Protein AF-A0A518AV69-F1 (afdb_monomer)

Solvent-accessible surface area (backbone atoms only — not comparable to full-atom values): 7779 Å² total; per-residue (Å²): 141,92,79,86,78,73,82,82,74,52,78,65,51,55,50,53,50,51,52,48,52,47,50,69,50,43,53,58,50,51,52,49,52,52,52,54,50,50,52,53,51,51,53,54,51,50,53,52,51,50,53,52,49,58,60,61,75,64,73,67,52,69,67,60,55,49,52,54,53,57,61,55,54,61,50,71,40,34,52,77,59,77,45,56,63,92,68,55,72,69,53,53,53,49,44,48,54,57,50,47,76,70,34,35,48,94,80,75,25,53,61,71,56,41,54,50,53,52,51,28,50,54,53,36,50,55,49,53,52,51,64,73,77,105

Radius of gyration: 38.52 Å; Cα contacts (8 Å, |Δi|>4): 55; chains: 1; bounding box: 82×26×97 Å

pLDDT: mean 83.26, std 11.01, range [45.22, 97.06]

Nearest PDB structures (foldseek):
  8j9j-assembly1_E6  TM=9.596E-01  e=1.835E-01  Euglena gracilis
  2guz-assembly3_E  TM=9.278E-01  e=2.090E-01  Saccharomyces cerevisiae
  5vso-assembly1_A  TM=6.780E-01  e=2.090E-01  Saccharomyces cerevisiae S288C
  2ctw-assembly1_A  TM=6.568E-01  e=3.294E-01  Mus musculus
  8j9i-assembly1_E6  TM=9.541E-01  e=3.417E+00  Euglena gracilis

Organism: NCBI:txid2527972

Structure (mmCIF, N/CA/C/O backbone):
data_AF-A0A518AV69-F1
#
_entry.id   AF-A0A518AV69-F1
#
loop_
_atom_site.group_PDB
_atom_site.id
_atom_site.type_symbol
_atom_site.label_atom_id
_atom_site.label_alt_id
_atom_site.label_comp_id
_atom_site.label_asym_id
_atom_site.label_entity_id
_atom_site.label_seq_id
_atom_site.pdbx_PDB_ins_code
_atom_site.Cartn_x
_atom_site.Cartn_y
_atom_site.Cartn_z
_atom_site.occupancy
_atom_site.B_iso_or_equiv
_atom_site.auth_seq_id
_atom_site.auth_comp_id
_atom_site.auth_asym_id
_atom_site.auth_atom_id
_atom_site.pdbx_PDB_model_num
ATOM 1 N N . MET A 1 1 ? 57.428 -10.793 -49.722 1.00 45.22 1 MET A N 1
ATOM 2 C CA . MET A 1 1 ? 57.460 -9.587 -48.868 1.00 45.22 1 MET A CA 1
ATOM 3 C C . MET A 1 1 ? 56.479 -8.595 -49.493 1.00 45.22 1 MET A C 1
ATOM 5 O O . MET A 1 1 ? 56.855 -7.880 -50.402 1.00 45.22 1 MET A O 1
ATOM 9 N N . LEU A 1 2 ? 55.190 -8.687 -49.149 1.00 52.81 2 LEU A N 1
ATOM 10 C CA . LEU A 1 2 ? 54.101 -7.865 -49.717 1.00 52.81 2 LEU A CA 1
ATOM 11 C C . LEU A 1 2 ? 53.380 -7.141 -48.577 1.00 52.81 2 LEU A C 1
ATOM 13 O O . LEU A 1 2 ? 52.181 -7.286 -48.370 1.00 52.81 2 LEU A O 1
ATOM 17 N N . LEU A 1 3 ? 54.157 -6.442 -47.763 1.00 69.12 3 LEU A N 1
ATOM 18 C CA . LEU A 1 3 ? 53.654 -5.592 -46.698 1.00 69.12 3 LEU A CA 1
ATOM 19 C C . LEU A 1 3 ? 54.444 -4.291 -46.783 1.00 69.12 3 LEU A C 1
ATOM 21 O O . LEU A 1 3 ? 55.670 -4.345 -46.745 1.00 69.12 3 LEU A O 1
ATOM 25 N N . ALA A 1 4 ? 53.703 -3.185 -46.858 1.00 59.75 4 ALA A N 1
ATOM 26 C CA . ALA A 1 4 ? 54.140 -1.787 -46.834 1.00 59.75 4 ALA A CA 1
ATOM 27 C C . ALA A 1 4 ? 54.240 -1.082 -48.199 1.00 59.75 4 ALA A C 1
ATOM 29 O O . ALA A 1 4 ? 55.322 -0.725 -48.636 1.00 59.75 4 ALA A O 1
ATOM 30 N N . ASP A 1 5 ? 53.084 -0.770 -48.787 1.00 58.25 5 ASP A N 1
ATOM 31 C CA . ASP A 1 5 ? 52.828 0.615 -49.192 1.00 58.25 5 ASP A CA 1
ATOM 32 C C . ASP A 1 5 ? 51.545 1.05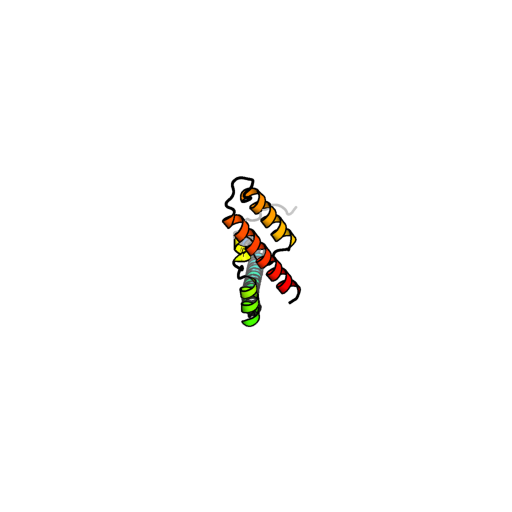6 -48.479 1.00 58.25 5 ASP A C 1
ATOM 34 O O . ASP A 1 5 ? 50.576 0.299 -48.397 1.00 58.25 5 ASP A O 1
ATOM 38 N N . GLY A 1 6 ? 51.603 2.222 -47.832 1.00 65.19 6 GLY A N 1
ATOM 39 C CA . GLY A 1 6 ? 50.669 2.668 -46.798 1.00 65.19 6 GLY A CA 1
ATOM 40 C C . GLY A 1 6 ? 49.199 2.588 -47.208 1.00 65.19 6 GLY A C 1
ATOM 41 O O . GLY A 1 6 ? 48.718 3.362 -48.035 1.00 65.19 6 GLY A O 1
ATOM 42 N N . TRP A 1 7 ? 48.473 1.675 -46.571 1.00 65.19 7 TRP A N 1
ATOM 43 C CA . TRP A 1 7 ? 47.018 1.695 -46.522 1.00 65.19 7 TRP A CA 1
ATOM 44 C C . TRP A 1 7 ? 46.591 2.528 -45.301 1.00 65.19 7 TRP A C 1
ATOM 46 O O . TRP A 1 7 ? 47.113 2.259 -44.214 1.00 65.19 7 TRP A O 1
ATOM 56 N N . PRO A 1 8 ? 45.693 3.528 -45.424 1.00 70.81 8 PRO A N 1
ATOM 57 C CA . PRO A 1 8 ? 44.927 3.963 -46.599 1.00 70.81 8 PRO A CA 1
ATOM 58 C C . PRO A 1 8 ? 45.559 5.187 -47.295 1.00 70.81 8 PRO A C 1
ATOM 60 O O . PRO A 1 8 ? 45.775 6.228 -46.668 1.00 70.81 8 PRO A O 1
ATOM 63 N N . SER A 1 9 ? 45.813 5.094 -48.603 1.00 72.31 9 SER A N 1
ATOM 64 C CA . SER A 1 9 ? 46.460 6.158 -49.397 1.00 72.31 9 SER A CA 1
ATOM 65 C C . SER A 1 9 ? 45.539 6.808 -50.429 1.00 72.31 9 SER A C 1
ATOM 67 O O . SER A 1 9 ? 45.802 7.939 -50.841 1.00 72.31 9 SER A O 1
ATOM 69 N N . THR A 1 10 ? 44.432 6.160 -50.812 1.00 79.75 10 THR A N 1
ATOM 70 C CA . THR A 1 10 ? 43.470 6.730 -51.764 1.00 79.75 10 THR A CA 1
ATOM 71 C C . THR A 1 10 ? 42.187 7.204 -51.069 1.00 79.75 10 THR A C 1
ATOM 73 O O . THR A 1 10 ? 41.721 6.576 -50.117 1.00 79.75 10 THR A O 1
ATOM 76 N N . PRO A 1 11 ? 41.549 8.293 -51.540 1.00 81.31 11 PRO A N 1
ATOM 77 C CA . PRO A 1 11 ? 40.267 8.756 -50.993 1.00 81.31 11 PRO A CA 1
ATOM 78 C C . PRO A 1 11 ? 39.142 7.709 -51.114 1.00 81.31 11 PRO A C 1
ATOM 80 O O . PRO A 1 11 ? 38.202 7.716 -50.319 1.00 81.31 11 PRO A O 1
ATOM 83 N N . ALA A 1 12 ? 39.254 6.773 -52.062 1.00 84.00 12 ALA A N 1
ATOM 84 C CA . ALA A 1 12 ? 38.324 5.658 -52.220 1.00 84.00 12 ALA A CA 1
ATOM 85 C C . ALA A 1 12 ? 38.413 4.631 -51.072 1.00 84.00 12 ALA A C 1
ATOM 87 O O . ALA A 1 12 ? 37.389 4.065 -50.678 1.00 84.00 12 ALA A O 1
ATOM 88 N N . ASP A 1 13 ? 39.596 4.431 -50.482 1.00 84.69 13 ASP A N 1
ATOM 89 C CA . ASP A 1 13 ? 39.782 3.537 -49.329 1.00 84.69 13 ASP A CA 1
ATOM 90 C C . ASP A 1 13 ? 39.086 4.092 -48.080 1.00 84.69 13 ASP A C 1
ATOM 92 O O . ASP A 1 13 ? 38.437 3.359 -47.337 1.00 84.69 13 ASP A O 1
ATOM 96 N N . TYR A 1 14 ? 39.134 5.412 -47.878 1.00 86.12 14 TYR A N 1
ATOM 97 C CA . TYR A 1 14 ? 38.406 6.067 -46.788 1.00 86.12 14 TYR A CA 1
ATOM 98 C C . TYR A 1 14 ? 36.890 5.971 -46.971 1.00 86.12 14 TYR A C 1
ATOM 100 O O . TYR A 1 14 ? 36.165 5.762 -45.998 1.00 86.12 14 TYR A O 1
ATOM 108 N N . TRP A 1 15 ? 36.401 6.081 -48.210 1.00 91.12 15 TRP A N 1
ATOM 109 C CA . TRP A 1 15 ? 34.978 5.922 -48.503 1.00 91.12 15 TRP A CA 1
ATOM 110 C C . TRP A 1 15 ? 34.499 4.493 -48.249 1.00 91.12 15 TRP A C 1
ATOM 112 O O . TRP A 1 15 ? 33.489 4.289 -47.576 1.00 91.12 15 TRP A O 1
ATOM 122 N N . THR A 1 16 ? 35.236 3.495 -48.739 1.00 90.44 16 THR A N 1
ATOM 123 C CA . THR A 1 16 ? 34.887 2.083 -48.527 1.00 90.44 16 THR A CA 1
ATOM 124 C C . THR A 1 16 ? 34.933 1.710 -47.047 1.00 90.44 16 THR A C 1
ATOM 126 O O . THR A 1 16 ? 34.005 1.063 -46.564 1.00 90.44 16 THR A O 1
ATOM 129 N N . LEU A 1 17 ? 35.931 2.188 -46.298 1.00 90.94 17 LEU A N 1
ATOM 130 C CA . LEU A 1 17 ? 36.020 1.986 -44.851 1.00 90.94 17 LEU A CA 1
ATOM 131 C C . LEU A 1 17 ? 34.874 2.698 -44.113 1.00 90.94 17 LEU A C 1
ATOM 133 O O . LEU A 1 17 ? 34.244 2.105 -43.239 1.00 90.94 17 LEU A O 1
ATOM 137 N N . GLY A 1 18 ? 34.535 3.927 -44.509 1.00 92.88 18 GLY A N 1
ATOM 138 C CA . GLY A 1 18 ? 33.406 4.674 -43.952 1.00 92.88 18 GLY A CA 1
ATOM 139 C C . GLY A 1 18 ? 32.064 3.970 -44.163 1.00 92.88 18 GLY A C 1
ATOM 140 O O . GLY A 1 18 ? 31.300 3.803 -43.212 1.00 92.88 18 GLY A O 1
ATOM 141 N N . VAL A 1 19 ? 31.797 3.491 -45.382 1.00 95.31 19 VAL A N 1
ATOM 142 C CA . VAL A 1 19 ? 30.589 2.712 -45.696 1.00 95.31 19 VAL A CA 1
ATOM 143 C C . VAL A 1 19 ? 30.580 1.392 -44.928 1.00 95.31 19 VAL A C 1
ATOM 145 O O . VAL A 1 19 ? 29.553 1.027 -44.361 1.00 95.31 19 VAL A O 1
ATOM 148 N N . TYR A 1 20 ? 31.716 0.697 -44.856 1.00 94.38 20 TYR A N 1
ATOM 149 C CA . TYR A 1 20 ? 31.832 -0.554 -44.113 1.00 94.38 20 TYR A CA 1
ATOM 150 C C . TYR A 1 20 ? 31.505 -0.359 -42.628 1.00 94.38 20 TYR A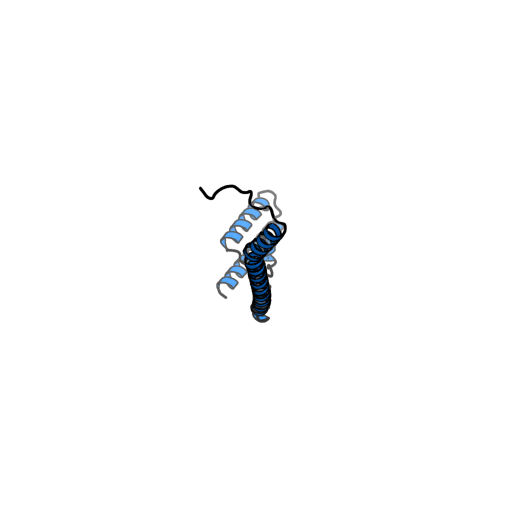 C 1
ATOM 152 O O . TYR A 1 20 ? 30.658 -1.067 -42.089 1.00 94.38 20 TYR A O 1
ATOM 160 N N . VAL A 1 21 ? 32.097 0.647 -41.978 1.00 95.69 21 VAL A N 1
ATOM 161 C CA . VAL A 1 21 ? 31.809 0.976 -40.573 1.00 95.69 21 VAL A CA 1
ATOM 162 C C . VAL A 1 21 ? 30.345 1.371 -40.394 1.00 95.69 21 VAL A C 1
ATOM 164 O O . VAL A 1 21 ? 29.696 0.904 -39.459 1.00 95.69 21 VAL A O 1
ATOM 167 N N . LEU A 1 22 ? 29.796 2.181 -41.301 1.00 96.44 22 LEU A N 1
ATOM 168 C CA . LEU A 1 22 ? 28.396 2.594 -41.248 1.00 96.44 22 LEU A CA 1
ATOM 169 C C . LEU A 1 22 ? 27.441 1.403 -41.357 1.00 96.44 22 LEU A C 1
ATOM 171 O O . LEU A 1 22 ? 26.446 1.366 -40.643 1.00 96.44 22 LEU A O 1
ATOM 175 N N . VAL A 1 23 ? 27.735 0.412 -42.195 1.00 96.88 23 VAL A N 1
ATOM 176 C CA . VAL A 1 23 ? 26.904 -0.793 -42.307 1.00 96.88 23 VAL A CA 1
ATOM 177 C C . VAL A 1 23 ? 27.075 -1.684 -41.078 1.00 96.88 23 VAL A C 1
ATOM 179 O O . VAL A 1 23 ? 26.084 -2.072 -40.462 1.00 96.88 23 VAL A O 1
ATOM 182 N N . VAL A 1 24 ? 28.318 -1.967 -40.681 1.00 96.31 24 VAL A N 1
ATOM 183 C CA . VAL A 1 24 ? 28.633 -2.877 -39.569 1.00 96.31 24 VAL A CA 1
ATOM 184 C C . VAL A 1 24 ? 28.123 -2.347 -38.233 1.00 96.31 24 VAL A C 1
ATOM 186 O O . VAL A 1 24 ? 27.662 -3.132 -37.413 1.00 96.31 24 VAL A O 1
ATOM 189 N N . VAL 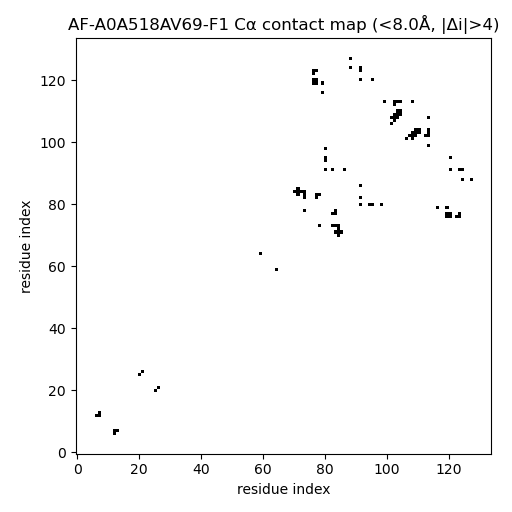A 1 25 ? 28.176 -1.034 -38.005 1.00 96.31 25 VAL A N 1
ATOM 190 C CA . VAL A 1 25 ? 27.701 -0.417 -36.757 1.00 96.31 25 VAL A CA 1
ATOM 191 C C . VAL A 1 25 ? 26.258 0.053 -36.889 1.00 96.31 25 VAL A C 1
ATOM 193 O O . VAL A 1 25 ? 25.451 -0.167 -35.987 1.00 96.31 25 VAL A O 1
ATOM 196 N N . GLY A 1 26 ? 25.903 0.676 -38.010 1.00 96.38 26 GLY A N 1
ATOM 197 C CA . GLY A 1 26 ? 24.582 1.261 -38.212 1.00 96.38 26 GLY A CA 1
ATOM 198 C C . GLY A 1 26 ? 23.474 0.217 -38.237 1.00 96.38 26 GLY A C 1
ATOM 199 O O . GLY A 1 26 ? 22.453 0.423 -37.586 1.00 96.38 26 GLY A O 1
ATOM 200 N N . VAL A 1 27 ? 23.668 -0.924 -38.909 1.00 95.69 27 VAL A N 1
ATOM 201 C CA . VAL A 1 27 ? 22.626 -1.962 -38.995 1.00 95.69 27 VAL A CA 1
ATOM 202 C C . VAL A 1 27 ? 22.280 -2.544 -37.612 1.00 95.69 27 VAL A C 1
ATOM 204 O O . VAL A 1 27 ? 21.097 -2.524 -37.256 1.00 95.69 27 VAL A O 1
ATOM 207 N N . PRO A 1 28 ? 23.245 -2.982 -36.773 1.00 97.06 28 PRO A N 1
ATOM 208 C CA . PRO A 1 28 ? 22.945 -3.413 -35.406 1.00 97.06 28 PRO A CA 1
ATOM 209 C C . PRO A 1 28 ? 22.323 -2.318 -34.540 1.00 97.06 28 PRO A C 1
ATOM 211 O O . PRO A 1 28 ? 21.412 -2.598 -33.763 1.00 97.06 28 PRO A O 1
ATOM 214 N N . LEU A 1 29 ? 22.779 -1.070 -34.677 1.00 96.88 29 LEU A N 1
ATOM 215 C CA . LEU A 1 29 ? 22.298 0.046 -33.863 1.00 96.88 29 LEU A CA 1
ATOM 216 C C . LEU A 1 29 ? 20.839 0.386 -34.202 1.00 96.88 29 LEU A C 1
ATOM 218 O O . LEU A 1 29 ? 20.017 0.551 -33.300 1.00 96.88 29 LEU A O 1
ATOM 222 N N . VAL A 1 30 ? 20.480 0.387 -35.488 1.00 96.62 30 VAL A N 1
ATOM 223 C CA . VAL A 1 30 ? 19.088 0.522 -35.940 1.00 96.62 30 VAL A CA 1
ATOM 224 C C . VAL A 1 30 ? 18.237 -0.642 -35.432 1.00 96.62 30 VAL A C 1
ATOM 226 O O . VAL A 1 30 ? 17.159 -0.409 -34.883 1.00 96.62 30 VAL A O 1
ATOM 229 N N . GLY A 1 31 ? 18.726 -1.882 -35.542 1.00 95.06 31 GLY A N 1
ATOM 230 C CA . GLY A 1 31 ? 18.034 -3.057 -35.006 1.00 95.06 31 GLY A CA 1
ATOM 231 C C . GLY A 1 31 ? 17.769 -2.946 -33.501 1.00 95.06 31 GLY A C 1
ATOM 232 O O . GLY A 1 31 ? 16.650 -3.181 -33.044 1.00 95.06 31 GLY A O 1
ATOM 233 N N . PHE A 1 32 ? 18.764 -2.494 -32.736 1.00 95.00 32 PHE A N 1
ATOM 234 C CA . PHE A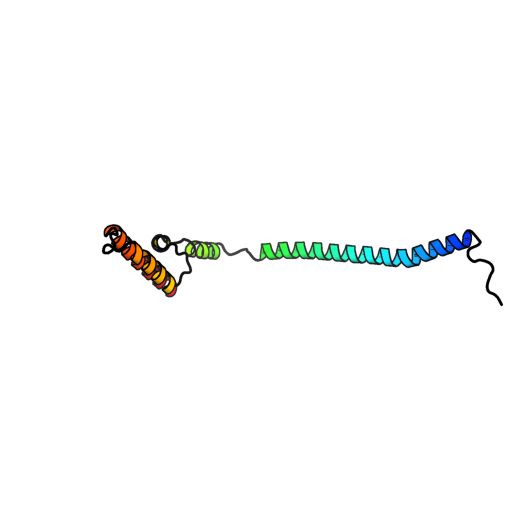 1 32 ? 18.638 -2.263 -31.299 1.00 95.00 32 PHE A CA 1
ATOM 235 C C . PHE A 1 32 ? 17.607 -1.174 -30.973 1.00 95.00 32 PHE A C 1
ATOM 237 O O . PHE A 1 32 ? 16.767 -1.365 -30.093 1.00 95.00 32 PHE A O 1
ATOM 244 N N . ILE A 1 33 ? 17.609 -0.053 -31.703 1.00 94.81 33 ILE A N 1
ATOM 245 C CA . ILE A 1 33 ? 16.617 1.020 -31.525 1.00 94.81 33 ILE A CA 1
ATOM 246 C C . ILE A 1 33 ? 15.199 0.502 -31.787 1.00 94.81 33 ILE A C 1
ATOM 248 O O . ILE A 1 33 ? 14.294 0.783 -30.996 1.00 94.81 33 ILE A O 1
ATOM 252 N N . LEU A 1 34 ? 14.995 -0.262 -32.865 1.00 94.44 34 LEU A N 1
ATOM 253 C CA . LEU A 1 34 ? 13.688 -0.839 -33.187 1.00 94.44 34 LEU A CA 1
ATOM 254 C C . LEU A 1 34 ? 13.226 -1.816 -32.099 1.00 94.44 34 LEU A C 1
ATOM 256 O O . LEU A 1 34 ? 12.092 -1.703 -31.634 1.00 94.44 34 LEU A O 1
ATOM 260 N N . MET A 1 35 ? 14.111 -2.697 -31.623 1.00 94.44 35 MET A N 1
ATOM 261 C CA . MET A 1 35 ? 13.818 -3.626 -30.527 1.00 94.44 35 MET A CA 1
ATOM 262 C C . MET A 1 35 ? 13.422 -2.880 -29.246 1.00 94.44 35 MET A C 1
ATOM 264 O O . MET A 1 35 ? 12.393 -3.178 -28.640 1.00 94.44 35 MET A O 1
ATOM 268 N N . VAL A 1 36 ? 14.190 -1.863 -28.843 1.00 94.00 36 VAL A N 1
ATOM 269 C CA . VAL A 1 36 ? 13.878 -1.050 -27.656 1.00 94.00 36 VAL A CA 1
ATOM 270 C C . VAL A 1 36 ? 12.557 -0.295 -27.829 1.00 94.00 36 VAL A C 1
ATOM 272 O O . VAL A 1 36 ? 11.782 -0.176 -26.874 1.00 94.00 36 VAL A O 1
ATOM 275 N N . SER A 1 37 ? 12.276 0.213 -29.029 1.00 92.62 37 SER A N 1
ATOM 276 C CA . SER A 1 37 ? 11.023 0.903 -29.343 1.00 92.62 37 SER A CA 1
ATOM 277 C C . SER A 1 37 ? 9.813 -0.021 -29.198 1.00 92.62 37 SER A C 1
ATOM 279 O O . SER A 1 37 ? 8.835 0.350 -28.538 1.00 92.62 37 SER A O 1
ATOM 281 N N . ASP A 1 38 ? 9.896 -1.238 -29.740 1.00 91.00 38 ASP A N 1
ATOM 282 C CA . ASP A 1 38 ? 8.810 -2.214 -29.673 1.00 91.00 38 ASP A CA 1
ATOM 283 C C . ASP A 1 38 ? 8.587 -2.715 -28.242 1.00 91.00 38 ASP A C 1
ATOM 285 O O . ASP A 1 38 ? 7.466 -2.695 -27.737 1.00 91.00 38 ASP A O 1
ATOM 289 N N . VAL A 1 39 ? 9.664 -3.002 -27.503 1.00 91.31 39 VAL A N 1
ATOM 290 C CA . VAL A 1 39 ? 9.587 -3.337 -26.072 1.00 91.31 39 VAL A CA 1
ATOM 291 C C . VAL A 1 39 ? 8.883 -2.221 -25.292 1.00 91.31 39 VAL A C 1
ATOM 293 O O . VAL A 1 39 ? 7.949 -2.474 -24.527 1.00 91.31 39 VAL A O 1
ATOM 296 N N . ARG A 1 40 ? 9.252 -0.953 -25.521 1.00 90.88 4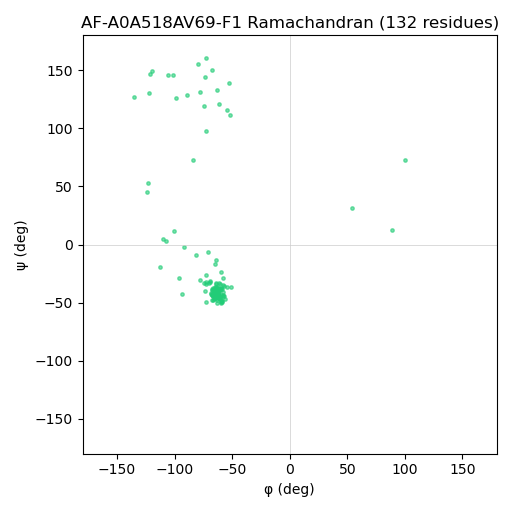0 ARG A N 1
ATOM 297 C CA . ARG A 1 40 ? 8.573 0.197 -24.897 1.00 90.88 40 ARG A CA 1
ATOM 298 C C . ARG A 1 40 ? 7.106 0.304 -25.316 1.00 90.88 40 ARG A C 1
ATOM 300 O O . ARG A 1 40 ? 6.270 0.719 -24.511 1.00 90.88 40 ARG A O 1
ATOM 307 N N . ALA A 1 41 ? 6.764 -0.018 -26.560 1.00 89.06 41 ALA A N 1
ATOM 308 C CA . ALA A 1 41 ? 5.379 -0.049 -27.021 1.00 89.06 41 ALA A CA 1
ATOM 309 C C . ALA A 1 41 ? 4.582 -1.171 -26.335 1.00 89.06 41 ALA A C 1
ATOM 311 O O . ALA A 1 41 ? 3.473 -0.919 -25.857 1.00 89.06 41 ALA A O 1
ATOM 312 N N . HIS A 1 42 ? 5.169 -2.360 -26.198 1.00 88.12 42 HIS A N 1
ATOM 313 C CA . HIS A 1 42 ? 4.587 -3.501 -25.504 1.00 88.12 42 HIS A CA 1
ATOM 314 C C . HIS A 1 42 ? 4.297 -3.174 -24.033 1.00 88.12 42 HIS A C 1
ATOM 316 O O . HIS A 1 42 ? 3.162 -3.320 -23.579 1.00 88.12 42 HIS A O 1
ATOM 322 N N . TYR A 1 43 ? 5.265 -2.594 -23.315 1.00 91.25 43 TYR A N 1
ATOM 323 C CA . TYR A 1 43 ? 5.060 -2.140 -21.936 1.00 91.25 43 TYR A CA 1
ATOM 324 C C . TYR A 1 43 ? 3.958 -1.082 -21.811 1.00 91.25 43 TYR A C 1
ATOM 326 O O . TYR A 1 43 ? 3.189 -1.102 -20.848 1.00 91.25 43 TYR A O 1
ATOM 334 N N . ARG A 1 44 ? 3.836 -0.159 -22.776 1.00 88.69 44 ARG A N 1
ATOM 335 C CA . ARG A 1 44 ? 2.744 0.831 -22.781 1.00 88.69 44 ARG A CA 1
ATOM 336 C C . ARG A 1 44 ? 1.375 0.169 -22.944 1.00 88.69 44 ARG A C 1
ATOM 338 O O . ARG A 1 44 ? 0.431 0.581 -22.271 1.00 88.69 44 ARG A O 1
ATOM 345 N N . ARG A 1 45 ? 1.260 -0.855 -23.796 1.00 87.88 45 ARG A N 1
ATOM 346 C CA . ARG A 1 45 ? 0.018 -1.632 -23.960 1.00 87.88 45 ARG A CA 1
ATOM 347 C C . ARG A 1 45 ? -0.312 -2.418 -22.693 1.00 87.88 45 ARG A C 1
ATOM 349 O O . ARG A 1 45 ? -1.447 -2.346 -22.229 1.00 87.88 45 ARG A O 1
ATOM 356 N N . LEU A 1 46 ? 0.686 -3.064 -22.089 1.00 89.50 46 LEU A N 1
ATOM 357 C CA . LEU A 1 46 ? 0.518 -3.822 -20.851 1.00 89.50 46 LEU A CA 1
ATOM 358 C C . LEU A 1 46 ? 0.054 -2.929 -19.696 1.00 89.50 46 LEU A C 1
ATOM 360 O O . LEU A 1 46 ? -0.902 -3.270 -19.011 1.00 89.50 46 LEU A O 1
ATOM 364 N N . LYS A 1 47 ? 0.660 -1.746 -19.523 1.00 88.00 47 LYS A N 1
ATOM 365 C CA . LYS A 1 47 ? 0.220 -0.774 -18.508 1.00 88.00 47 LYS A CA 1
ATOM 366 C C . LYS A 1 47 ? -1.240 -0.363 -18.697 1.00 88.00 47 LYS A C 1
ATOM 368 O O . LYS A 1 47 ? -1.977 -0.301 -17.722 1.00 88.00 47 LYS A O 1
ATOM 373 N N . ARG A 1 48 ? -1.674 -0.103 -19.936 1.00 82.50 48 ARG A N 1
ATOM 374 C CA . ARG A 1 48 ? -3.076 0.248 -20.223 1.00 82.50 48 ARG A CA 1
ATOM 375 C C . ARG A 1 48 ? -4.027 -0.903 -19.900 1.00 82.50 48 ARG A C 1
ATOM 377 O O . ARG A 1 48 ? -5.054 -0.665 -19.278 1.00 82.50 48 ARG A O 1
ATOM 384 N N . ALA A 1 49 ? -3.668 -2.129 -20.276 1.00 84.88 49 ALA A N 1
ATOM 385 C CA . ALA A 1 49 ? -4.456 -3.313 -19.947 1.00 84.88 49 ALA A CA 1
ATOM 386 C C . ALA A 1 49 ? -4.544 -3.525 -18.429 1.00 84.88 49 ALA A C 1
ATOM 388 O O . ALA A 1 49 ? -5.631 -3.744 -17.909 1.00 84.88 49 ALA A O 1
ATOM 389 N N . LEU A 1 50 ? -3.428 -3.369 -17.710 1.00 86.56 50 LEU A N 1
ATOM 390 C CA . LEU A 1 50 ? -3.386 -3.500 -16.256 1.00 86.56 50 LEU A CA 1
ATOM 391 C C . LEU A 1 50 ? -4.271 -2.458 -15.559 1.00 86.56 50 LEU A C 1
ATOM 393 O O . LEU A 1 50 ? -4.997 -2.810 -14.642 1.00 86.56 50 LEU A O 1
ATOM 397 N N . VAL A 1 51 ? -4.253 -1.200 -16.012 1.00 82.81 51 VAL A N 1
ATOM 398 C CA . VAL A 1 51 ? -5.110 -0.132 -15.465 1.00 82.81 51 VAL A CA 1
ATOM 399 C C . VAL A 1 51 ? -6.591 -0.409 -15.732 1.00 82.81 51 VAL A C 1
ATOM 401 O O . VAL A 1 51 ? -7.428 -0.194 -14.858 1.00 82.81 51 VAL A O 1
ATOM 404 N N . LEU A 1 52 ? -6.933 -0.909 -16.923 1.00 80.31 52 LEU A N 1
ATOM 405 C CA . LEU A 1 52 ? -8.310 -1.291 -17.242 1.00 80.31 52 LEU A CA 1
ATOM 406 C C . LEU A 1 52 ? -8.778 -2.462 -16.375 1.00 80.31 52 LEU A C 1
ATOM 408 O O . LEU A 1 52 ? -9.866 -2.399 -15.812 1.00 80.31 52 LEU A O 1
ATOM 412 N N . VAL A 1 53 ? -7.947 -3.495 -16.218 1.00 82.12 53 VAL A N 1
ATOM 413 C CA . VAL A 1 53 ? -8.259 -4.653 -15.372 1.00 82.12 53 VAL A CA 1
ATOM 414 C C . VAL A 1 53 ? -8.336 -4.251 -13.902 1.00 82.12 53 VAL A C 1
ATOM 416 O O . VAL A 1 53 ? -9.285 -4.649 -13.236 1.00 82.12 53 VAL A O 1
ATOM 419 N N . SER A 1 54 ? -7.423 -3.414 -13.395 1.00 78.69 54 SER A N 1
ATOM 420 C CA . SER A 1 54 ? -7.470 -2.976 -11.995 1.00 78.69 54 SER A CA 1
ATOM 421 C C . SER A 1 54 ? -8.733 -2.168 -11.701 1.00 78.69 54 SER A C 1
ATOM 423 O O . SER A 1 54 ? -9.358 -2.361 -10.660 1.00 78.69 54 SER A O 1
ATOM 425 N N . ASN A 1 55 ? -9.150 -1.304 -12.632 1.00 66.31 55 ASN A N 1
ATOM 426 C CA . ASN A 1 55 ? -10.415 -0.582 -12.513 1.00 66.31 55 ASN A CA 1
ATOM 427 C C . ASN A 1 55 ? -11.634 -1.503 -12.656 1.00 66.31 55 ASN A C 1
ATOM 429 O O . ASN A 1 55 ? -12.655 -1.250 -12.022 1.00 66.31 55 ASN A O 1
ATOM 433 N N . TYR A 1 56 ? -11.541 -2.580 -13.438 1.00 64.56 56 TYR A N 1
ATOM 434 C CA . TYR A 1 56 ? -12.617 -3.564 -13.565 1.00 64.56 56 TYR A CA 1
ATOM 435 C C . TYR A 1 56 ? -12.765 -4.437 -12.308 1.00 64.56 56 TYR A C 1
ATOM 437 O O . TYR A 1 56 ? -13.877 -4.787 -11.921 1.00 64.56 56 TYR A O 1
ATOM 445 N N . THR A 1 57 ? -11.663 -4.745 -11.617 1.00 59.00 57 THR A N 1
ATOM 446 C CA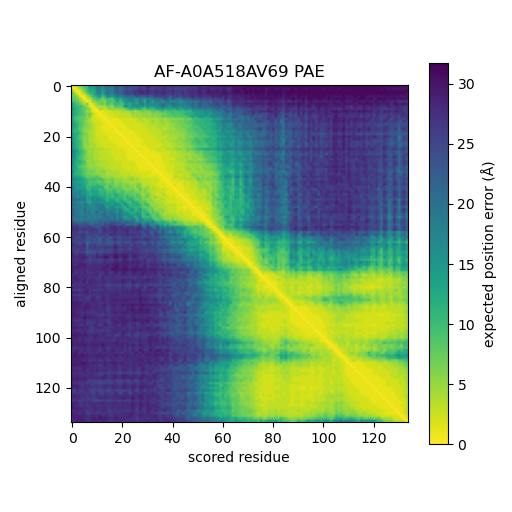 . THR A 1 57 ? -11.667 -5.618 -10.429 1.00 59.00 57 THR A CA 1
ATOM 447 C C . THR A 1 57 ? -12.295 -5.007 -9.173 1.00 59.00 57 THR A C 1
ATOM 449 O O . THR A 1 57 ? -12.468 -5.723 -8.192 1.00 59.00 57 THR A O 1
ATOM 452 N N . VAL A 1 58 ? -12.679 -3.724 -9.169 1.00 60.19 58 VAL A N 1
ATOM 453 C CA . VAL A 1 58 ? -13.242 -3.067 -7.972 1.00 60.19 58 VAL A CA 1
ATOM 454 C C . VAL A 1 58 ? -14.616 -2.454 -8.247 1.00 60.19 58 VAL A C 1
ATOM 456 O O . VAL A 1 58 ? -14.930 -1.354 -7.805 1.00 60.19 58 VAL A O 1
ATOM 459 N N . GLN A 1 59 ? -15.496 -3.187 -8.926 1.00 65.75 59 GLN A N 1
ATOM 460 C CA . GLN A 1 59 ? -16.929 -3.014 -8.679 1.00 65.75 59 GLN A CA 1
ATOM 461 C C . GLN A 1 59 ? -17.318 -3.859 -7.468 1.00 65.75 59 GLN A C 1
ATOM 463 O O . GLN A 1 59 ? -17.944 -4.909 -7.582 1.00 65.75 59 GLN A O 1
ATOM 468 N N . ILE A 1 60 ? -16.895 -3.404 -6.285 1.00 65.75 60 ILE A N 1
ATOM 469 C CA . ILE A 1 60 ? -17.411 -3.941 -5.029 1.00 65.75 60 ILE A CA 1
ATOM 470 C C . ILE A 1 60 ? -18.915 -3.645 -5.037 1.00 65.75 60 ILE A C 1
ATOM 472 O O . ILE A 1 60 ? -19.291 -2.473 -5.150 1.00 65.75 60 ILE A O 1
ATOM 476 N N . PRO A 1 61 ? -19.784 -4.666 -4.945 1.00 74.81 61 PRO A N 1
ATOM 477 C CA . PRO A 1 61 ? -21.217 -4.445 -4.891 1.00 74.81 61 PRO A CA 1
ATOM 478 C C . PRO A 1 61 ? -21.543 -3.452 -3.778 1.00 74.81 61 PRO A C 1
ATOM 480 O O . PRO A 1 61 ? -20.963 -3.530 -2.691 1.00 74.81 61 PRO A O 1
ATOM 483 N N . ALA A 1 62 ? -22.476 -2.530 -4.027 1.00 70.75 62 ALA A N 1
ATOM 484 C CA . ALA A 1 62 ? -22.799 -1.472 -3.070 1.00 70.75 62 ALA A CA 1
ATOM 485 C C . ALA A 1 62 ? -23.078 -2.034 -1.664 1.00 70.75 62 ALA A C 1
ATOM 487 O O . ALA A 1 62 ? -22.634 -1.456 -0.677 1.00 70.75 62 ALA A O 1
ATOM 488 N N . TRP A 1 63 ? -23.715 -3.206 -1.566 1.00 74.19 63 TRP A N 1
ATOM 489 C CA . TRP A 1 63 ? -23.990 -3.871 -0.291 1.00 74.19 63 TRP A CA 1
ATOM 490 C C . TRP A 1 63 ? -22.720 -4.256 0.490 1.00 74.19 63 TRP A C 1
ATOM 492 O O . TRP A 1 63 ? -22.668 -3.992 1.685 1.00 74.19 63 TRP A O 1
ATOM 502 N N . VAL A 1 64 ? -21.655 -4.747 -0.159 1.00 76.44 64 VAL A N 1
ATOM 503 C CA . VAL A 1 64 ? -20.367 -5.063 0.501 1.00 76.44 64 VAL A CA 1
ATOM 504 C C . VAL A 1 64 ? -19.671 -3.785 0.978 1.00 76.44 64 VAL A C 1
ATOM 506 O O . VAL A 1 64 ? -19.106 -3.742 2.074 1.00 76.44 64 VAL A O 1
ATOM 509 N N . ALA A 1 65 ? -19.733 -2.713 0.183 1.00 69.25 65 ALA A N 1
ATOM 510 C CA . ALA A 1 65 ? -19.192 -1.414 0.577 1.00 69.25 65 ALA A CA 1
ATOM 511 C C . ALA A 1 65 ? -19.971 -0.807 1.760 1.00 69.25 65 ALA A C 1
ATOM 513 O O . ALA A 1 65 ? -19.367 -0.219 2.661 1.00 69.25 65 ALA A O 1
ATOM 514 N N . HIS A 1 66 ? -21.297 -0.980 1.791 1.00 65.62 66 HIS A N 1
ATOM 515 C CA . HIS A 1 66 ? -22.149 -0.567 2.905 1.00 65.62 66 HIS A CA 1
ATOM 516 C C . HIS A 1 66 ? -21.884 -1.395 4.170 1.00 65.62 66 HIS A C 1
ATOM 518 O O . HIS A 1 66 ? -21.745 -0.804 5.239 1.00 65.62 66 HIS A O 1
ATOM 524 N N . GLU A 1 67 ? -21.732 -2.717 4.056 1.00 68.69 67 GLU A N 1
ATOM 525 C CA . GLU A 1 67 ? -21.382 -3.633 5.154 1.00 68.69 67 GLU A CA 1
ATOM 526 C C . GLU A 1 67 ? -20.039 -3.246 5.794 1.00 68.69 67 GLU A C 1
ATOM 528 O O . GLU A 1 67 ? -19.931 -3.049 7.006 1.00 68.69 67 GLU A O 1
ATOM 533 N N . SER A 1 68 ? -19.023 -3.035 4.952 1.00 63.81 68 SER A N 1
ATOM 534 C CA . SER A 1 68 ? -17.666 -2.673 5.374 1.00 63.81 68 SER A CA 1
ATOM 535 C C . SER A 1 68 ? -17.637 -1.306 6.061 1.00 63.81 68 SER A C 1
ATOM 537 O O . SER A 1 68 ? -17.027 -1.139 7.117 1.00 63.81 68 SER A O 1
ATOM 539 N N . ARG A 1 69 ? -18.356 -0.323 5.502 1.00 64.44 69 ARG A N 1
ATOM 540 C CA . ARG A 1 69 ? -18.461 1.031 6.065 1.00 64.44 69 ARG A CA 1
ATOM 541 C C . ARG A 1 69 ? -19.289 1.055 7.354 1.00 64.44 69 ARG A C 1
ATOM 543 O O . ARG A 1 69 ? -18.989 1.839 8.251 1.00 64.44 69 ARG A O 1
ATOM 550 N N . ARG A 1 70 ? -20.302 0.188 7.475 1.00 64.44 70 ARG A N 1
ATOM 551 C CA . ARG A 1 70 ? -21.091 0.005 8.702 1.00 64.44 70 ARG A CA 1
ATOM 552 C C . ARG A 1 70 ? -20.241 -0.613 9.811 1.00 64.44 70 ARG A C 1
ATOM 554 O O . ARG A 1 70 ? -20.282 -0.100 10.924 1.00 64.44 70 ARG A O 1
ATOM 561 N N . ARG A 1 71 ? -19.422 -1.628 9.502 1.00 63.44 71 ARG A N 1
ATOM 562 C CA . ARG A 1 71 ? -18.446 -2.213 10.443 1.00 63.44 71 ARG A CA 1
ATOM 563 C C . ARG A 1 71 ? -17.359 -1.223 10.874 1.00 63.44 71 ARG A C 1
ATOM 565 O O . ARG A 1 71 ? -16.923 -1.275 12.015 1.00 63.44 71 ARG A O 1
ATOM 572 N N . GLN A 1 72 ? -16.939 -0.307 10.001 1.00 64.25 72 GLN A N 1
ATOM 573 C CA . GLN A 1 72 ? -15.919 0.705 10.321 1.00 64.25 72 GLN A CA 1
ATOM 574 C C . GLN A 1 72 ? -16.445 1.930 11.080 1.00 64.25 72 GLN A C 1
ATOM 576 O O . GLN A 1 72 ? -15.647 2.751 11.534 1.00 64.25 72 GLN A O 1
ATOM 581 N N . ARG A 1 73 ? -17.765 2.099 11.233 1.00 67.94 73 ARG A N 1
ATOM 582 C CA . ARG A 1 73 ? -18.312 3.214 12.012 1.00 67.94 73 ARG A CA 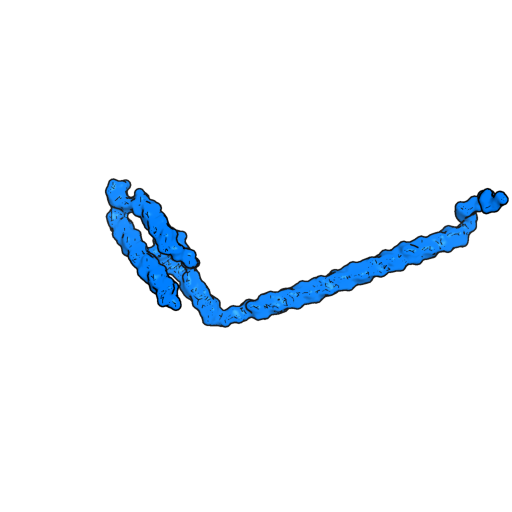1
ATOM 583 C C . ARG A 1 73 ? -18.056 2.948 13.495 1.00 67.94 73 ARG A C 1
ATOM 585 O O . ARG A 1 73 ? -18.820 2.226 14.126 1.00 67.94 73 ARG A O 1
ATOM 592 N N . THR A 1 74 ? -16.989 3.536 14.037 1.00 68.75 74 THR A N 1
ATOM 593 C CA . THR A 1 74 ? -16.616 3.386 15.448 1.00 68.75 74 THR A CA 1
ATOM 594 C C . THR A 1 74 ? -17.796 3.770 16.352 1.00 68.75 74 THR A C 1
ATOM 596 O O . THR A 1 74 ? -18.240 4.923 16.315 1.00 68.75 74 THR A O 1
ATOM 599 N N . PRO A 1 75 ? -18.346 2.828 17.136 1.00 78.50 75 PRO A N 1
ATOM 600 C CA . PRO A 1 75 ? -19.424 3.111 18.072 1.00 78.50 75 PRO A CA 1
ATOM 601 C C . PRO A 1 75 ? -18.906 4.007 19.204 1.00 78.50 75 PRO A C 1
ATOM 603 O O . PRO A 1 75 ? -17.727 3.965 19.559 1.00 78.50 75 PRO A O 1
ATOM 606 N N . LYS A 1 76 ? -19.786 4.839 19.773 1.00 80.00 76 LYS A N 1
ATOM 607 C CA . LYS A 1 76 ? -19.408 5.844 20.784 1.00 80.00 76 LYS A CA 1
ATOM 608 C C . LYS A 1 76 ? -18.722 5.224 22.010 1.00 80.00 76 LYS A C 1
ATOM 610 O O . LYS A 1 76 ? -17.772 5.810 22.513 1.00 80.00 76 LYS A O 1
ATOM 615 N N . CYS A 1 77 ? -19.146 4.026 22.412 1.00 83.50 77 CYS A N 1
ATOM 616 C CA . CYS A 1 77 ? -18.548 3.264 23.507 1.00 83.50 77 CYS A CA 1
ATOM 617 C C . CYS A 1 77 ? -17.077 2.886 23.245 1.00 83.50 77 CYS A C 1
ATOM 619 O O . CYS A 1 77 ? -16.260 2.993 24.147 1.00 83.50 77 CYS A O 1
ATOM 621 N N . LEU A 1 78 ? -16.691 2.538 22.008 1.00 85.12 78 LEU A N 1
ATOM 622 C CA . LEU A 1 78 ? -15.287 2.259 21.654 1.00 85.12 78 LEU A CA 1
ATOM 623 C C . LEU A 1 78 ? -14.460 3.534 21.464 1.00 85.12 78 LEU A C 1
ATOM 625 O O . LEU A 1 78 ? -13.269 3.547 21.775 1.00 85.12 78 LEU A O 1
ATOM 629 N N . ALA A 1 79 ? -15.089 4.624 21.015 1.00 84.75 79 ALA A N 1
ATOM 630 C CA . ALA A 1 79 ? -14.432 5.927 20.931 1.00 84.75 79 ALA A CA 1
ATOM 631 C C . ALA A 1 79 ? -13.986 6.429 22.317 1.00 84.75 79 ALA A C 1
ATOM 633 O O . ALA A 1 79 ? -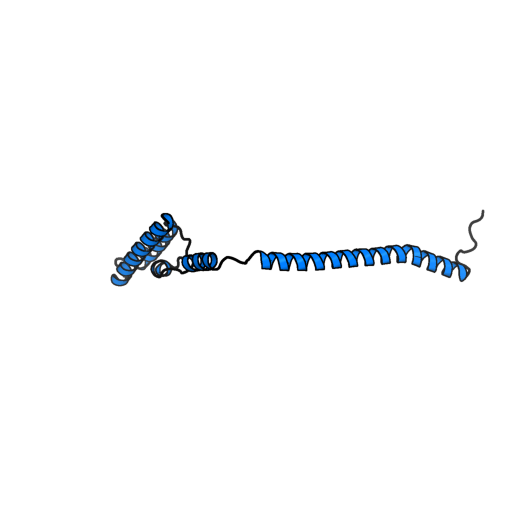12.922 7.034 22.437 1.00 84.75 79 ALA A O 1
ATOM 634 N N . ALA A 1 80 ? -14.743 6.101 23.371 1.00 85.00 80 ALA A N 1
ATOM 635 C CA . ALA A 1 80 ? -14.359 6.373 24.753 1.00 85.00 80 ALA A CA 1
ATOM 636 C C . ALA A 1 80 ? -13.104 5.610 25.200 1.00 85.00 80 ALA A C 1
ATOM 638 O O . ALA A 1 80 ? -12.538 5.980 26.214 1.00 85.00 80 ALA A O 1
ATOM 639 N N . PHE A 1 81 ? -12.633 4.603 24.455 1.00 87.25 81 PHE A N 1
ATOM 640 C CA . PHE A 1 81 ? -11.373 3.889 24.698 1.00 87.25 81 PHE A CA 1
ATOM 641 C C . PHE A 1 81 ? -10.291 4.188 23.649 1.00 87.25 81 PHE A C 1
ATOM 643 O O . PHE A 1 81 ? -9.213 3.611 23.722 1.00 87.25 81 PHE A O 1
ATOM 650 N N . ASP A 1 82 ? -10.557 5.108 22.712 1.00 85.69 82 ASP A N 1
ATOM 651 C CA . ASP A 1 82 ? -9.740 5.365 21.511 1.00 85.69 82 ASP A CA 1
ATOM 652 C C . ASP A 1 82 ? -9.478 4.100 20.665 1.00 85.69 82 ASP A C 1
ATOM 654 O O . ASP A 1 82 ? -8.448 3.936 20.013 1.00 85.69 82 ASP A O 1
ATOM 658 N N . LEU A 1 83 ? -10.444 3.175 20.676 1.00 86.19 83 LEU A N 1
ATOM 659 C CA . LEU A 1 83 ? -10.383 1.921 19.934 1.00 86.19 83 LEU A CA 1
ATOM 660 C C . LEU A 1 83 ? -11.217 2.007 18.654 1.00 86.19 83 LEU A C 1
ATOM 662 O O . LEU A 1 83 ? -12.273 2.643 18.598 1.00 86.19 83 LEU A O 1
ATOM 666 N N . LYS A 1 84 ? -10.746 1.331 17.604 1.00 83.75 84 LYS A N 1
ATOM 667 C CA . LYS A 1 84 ? -11.441 1.187 16.317 1.00 83.75 84 LYS A CA 1
ATOM 668 C C . LYS A 1 84 ? -11.689 -0.291 16.037 1.00 83.75 84 LYS A C 1
ATOM 670 O O . LYS A 1 84 ? -10.900 -1.137 16.442 1.00 83.75 84 LYS A O 1
ATOM 675 N N . LEU A 1 85 ? -12.772 -0.596 15.325 1.00 79.94 85 LEU A N 1
ATOM 676 C CA . LEU A 1 85 ? -13.039 -1.956 14.857 1.00 79.94 85 LEU A CA 1
ATOM 677 C C . LEU A 1 85 ? -12.102 -2.320 13.688 1.00 79.94 85 LEU A C 1
ATOM 679 O O . LEU A 1 85 ? -11.855 -1.461 12.835 1.00 79.94 85 LEU A O 1
ATOM 683 N N . PRO A 1 86 ? -11.644 -3.581 13.581 1.00 78.94 86 PRO A N 1
ATOM 684 C CA . PRO A 1 86 ? -11.813 -4.676 14.542 1.00 78.94 86 PRO A CA 1
ATOM 685 C C . PRO A 1 86 ? -10.847 -4.538 15.735 1.00 78.94 86 PRO A C 1
ATOM 687 O O . PRO A 1 86 ? -9.650 -4.362 15.535 1.00 78.94 86 PRO A O 1
ATOM 690 N N . CYS A 1 87 ? -11.351 -4.655 16.965 1.00 81.50 87 CYS A N 1
ATOM 691 C CA . CYS A 1 87 ? -10.532 -4.704 18.182 1.00 81.50 87 CYS A CA 1
ATOM 692 C C . CYS A 1 87 ? -10.799 -6.005 18.944 1.00 81.50 87 CYS A C 1
ATOM 694 O O . CYS A 1 87 ? -11.926 -6.508 18.931 1.00 81.50 87 CYS A O 1
ATOM 696 N N . SER A 1 88 ? -9.777 -6.550 19.606 1.00 87.62 88 SER A N 1
ATOM 697 C CA . SER A 1 88 ? -9.928 -7.736 20.452 1.00 87.62 88 SER A CA 1
ATOM 698 C C . SER A 1 88 ? -10.513 -7.370 21.821 1.00 87.62 88 SER A C 1
ATOM 700 O O . SER A 1 88 ? -10.332 -6.256 22.317 1.00 87.62 88 SER A O 1
ATOM 702 N N . GLU A 1 89 ? -11.162 -8.332 22.481 1.00 89.19 89 GLU A N 1
ATOM 703 C CA . GLU A 1 89 ? -11.593 -8.200 23.881 1.00 89.19 89 GLU A CA 1
ATOM 704 C C . GLU A 1 89 ? -10.400 -7.906 24.810 1.00 89.19 89 GLU A C 1
ATOM 706 O O . GLU A 1 89 ? -10.507 -7.108 25.744 1.00 89.19 89 GLU A O 1
ATOM 711 N N . SER A 1 90 ? -9.229 -8.479 24.503 1.00 90.12 90 SER A N 1
ATOM 712 C CA . SER A 1 90 ? -7.977 -8.195 25.215 1.00 90.12 90 SER A CA 1
ATOM 713 C C . SER A 1 90 ? -7.577 -6.721 25.142 1.00 90.12 90 SER A C 1
ATOM 715 O O . SER A 1 90 ? -7.098 -6.166 26.132 1.00 90.12 90 SER A O 1
ATOM 717 N N . ASP A 1 91 ? -7.796 -6.081 23.992 1.00 90.56 91 ASP A N 1
ATOM 718 C CA . ASP A 1 91 ? -7.393 -4.695 23.744 1.00 90.56 91 ASP A CA 1
ATOM 719 C C . ASP A 1 91 ? -8.315 -3.736 24.497 1.00 90.56 91 ASP A C 1
ATOM 721 O O . ASP A 1 91 ? -7.848 -2.788 25.132 1.00 90.56 91 ASP A O 1
ATOM 725 N N . LEU A 1 92 ? -9.618 -4.042 24.511 1.00 91.94 92 LEU A N 1
ATOM 726 C CA . LEU A 1 92 ? -10.608 -3.321 25.308 1.00 91.94 92 LEU A CA 1
ATOM 727 C C . LEU A 1 92 ? -10.281 -3.396 26.804 1.00 91.94 92 LEU A C 1
ATOM 729 O O . LEU A 1 92 ? -10.265 -2.370 27.485 1.00 91.94 92 LEU A O 1
ATOM 733 N N . LEU A 1 93 ? -9.960 -4.588 27.317 1.00 93.00 93 LEU A N 1
ATOM 734 C CA . LEU A 1 93 ? -9.561 -4.775 28.715 1.00 93.00 93 LEU A CA 1
ATOM 735 C C . LEU A 1 93 ? -8.284 -4.005 29.062 1.00 93.00 93 LEU A C 1
ATOM 737 O O . LEU A 1 93 ? -8.174 -3.445 30.156 1.00 93.00 93 LEU A O 1
ATOM 741 N N . HIS A 1 94 ? -7.314 -3.968 28.151 1.00 92.50 94 HIS A N 1
ATOM 742 C CA . HIS A 1 94 ? -6.076 -3.230 28.362 1.00 92.50 94 HIS A CA 1
ATOM 743 C C . HIS A 1 94 ? -6.322 -1.714 28.405 1.00 92.50 94 HIS A C 1
ATOM 745 O O . HIS A 1 94 ? -5.873 -1.050 29.343 1.00 92.50 94 HIS A O 1
ATOM 751 N N . ALA A 1 95 ? -7.085 -1.178 27.447 1.00 91.38 95 ALA A N 1
ATOM 752 C CA . ALA A 1 95 ? -7.457 0.236 27.404 1.00 91.38 95 ALA A CA 1
ATOM 753 C C . ALA A 1 95 ? -8.278 0.650 28.636 1.00 91.38 95 ALA A C 1
ATOM 755 O O . ALA A 1 95 ? -8.013 1.692 29.240 1.00 91.38 95 ALA A O 1
ATOM 756 N N . TYR A 1 96 ? -9.214 -0.202 29.068 1.00 92.19 96 TYR A N 1
ATOM 757 C CA . TYR A 1 96 ? -9.986 0.001 30.291 1.00 92.19 96 TYR A CA 1
ATOM 758 C C . TYR A 1 96 ? -9.079 0.089 31.521 1.00 92.19 96 TYR A C 1
ATOM 760 O O . TYR A 1 96 ? -9.139 1.067 32.262 1.00 92.19 96 TYR A O 1
ATOM 768 N N . ARG A 1 97 ? -8.162 -0.870 31.709 1.00 91.19 97 ARG A N 1
ATOM 769 C CA . ARG A 1 97 ? -7.215 -0.851 32.838 1.00 91.19 97 ARG A CA 1
ATOM 770 C C . ARG A 1 97 ? -6.340 0.398 32.845 1.00 91.19 97 ARG A C 1
ATOM 772 O O . ARG A 1 97 ? -6.044 0.912 33.920 1.00 91.19 97 ARG A O 1
ATOM 779 N N . GLN A 1 98 ? -5.907 0.875 31.679 1.00 90.81 98 GLN A N 1
ATOM 780 C CA . GLN A 1 98 ? -5.119 2.105 31.596 1.00 90.81 98 GLN A CA 1
ATOM 781 C C . GLN A 1 98 ? -5.932 3.339 31.994 1.00 90.81 98 GLN A C 1
ATOM 783 O O . GLN A 1 98 ? -5.439 4.146 32.777 1.00 90.81 98 GLN A O 1
ATOM 788 N N . ARG A 1 99 ? -7.180 3.469 31.527 1.00 87.38 99 ARG A N 1
ATOM 789 C CA . ARG A 1 99 ? -8.049 4.594 31.909 1.00 87.38 99 ARG A CA 1
ATOM 790 C C . ARG A 1 99 ? -8.446 4.564 33.379 1.00 87.38 99 ARG A C 1
ATOM 792 O O . ARG A 1 99 ? -8.354 5.586 34.049 1.00 87.38 99 ARG A O 1
ATOM 799 N N . VAL A 1 100 ? -8.795 3.391 33.905 1.00 90.50 100 VAL A N 1
ATOM 800 C CA . VAL A 1 100 ? -9.156 3.227 35.321 1.00 90.50 100 VAL A CA 1
ATOM 801 C C . VAL A 1 100 ? -8.024 3.676 36.239 1.00 90.50 100 VAL A C 1
ATOM 803 O O . VAL A 1 100 ? -8.288 4.361 37.217 1.00 90.50 100 VAL A O 1
ATOM 806 N N . LYS A 1 101 ? -6.761 3.370 35.913 1.00 87.56 101 LYS A N 1
ATOM 807 C CA . LYS A 1 101 ? -5.610 3.832 36.709 1.00 87.56 101 LYS A CA 1
ATOM 808 C C . LYS A 1 101 ? -5.525 5.355 36.834 1.00 87.56 101 LYS A C 1
ATOM 810 O O . LYS A 1 101 ? -4.986 5.832 37.822 1.00 87.56 101 LYS A O 1
ATOM 815 N N . ASN A 1 102 ? -6.033 6.093 35.852 1.00 82.12 102 ASN A N 1
ATOM 816 C CA . ASN A 1 102 ? -5.955 7.550 35.825 1.00 82.12 102 ASN A CA 1
ATOM 817 C C . ASN A 1 102 ? -7.225 8.217 36.375 1.00 82.12 102 ASN A C 1
ATOM 819 O O . ASN A 1 102 ? -7.149 9.318 36.907 1.00 82.12 102 ASN A O 1
ATOM 823 N N . GLU A 1 103 ? -8.384 7.568 36.246 1.00 80.69 103 GLU A N 1
ATOM 824 C CA . GLU A 1 103 ? -9.696 8.147 36.576 1.00 80.69 103 GLU A CA 1
ATOM 825 C C . GLU A 1 103 ? -10.320 7.575 37.865 1.00 80.69 103 GLU A C 1
ATOM 827 O O . GLU A 1 103 ? -11.445 7.936 38.213 1.00 80.69 103 GLU A O 1
ATOM 832 N N . HIS A 1 104 ? -9.627 6.686 38.589 1.00 83.56 104 HIS A N 1
ATOM 833 C CA . HIS A 1 104 ? -10.183 6.070 39.796 1.00 83.56 104 HIS A CA 1
ATOM 834 C C . HIS A 1 104 ? -10.467 7.116 40.895 1.00 83.56 104 HIS A C 1
ATOM 836 O O . HIS A 1 104 ? -9.581 7.916 41.214 1.00 83.56 104 HIS A O 1
ATOM 842 N N . PRO A 1 105 ? -11.650 7.095 41.542 1.00 84.62 105 PRO A N 1
ATOM 843 C CA . PRO A 1 105 ? -12.000 8.057 42.591 1.00 84.62 105 PRO A CA 1
ATOM 844 C C . PRO A 1 105 ? -11.048 8.016 43.794 1.00 84.62 105 PRO A C 1
ATOM 846 O O . PRO A 1 105 ? -10.719 9.063 44.345 1.00 84.62 105 PRO A O 1
ATOM 849 N N . ASP A 1 106 ? -10.520 6.840 44.142 1.00 85.94 106 ASP A N 1
ATOM 850 C CA . ASP A 1 106 ? -9.535 6.696 45.230 1.00 85.94 106 ASP A CA 1
ATOM 851 C C . ASP A 1 106 ? -8.195 7.400 44.940 1.00 85.94 106 ASP A C 1
ATOM 853 O O . ASP A 1 106 ? -7.416 7.648 45.855 1.00 85.94 106 ASP A O 1
ATOM 857 N N . LEU A 1 107 ? -7.926 7.743 43.675 1.00 82.06 107 LEU A N 1
ATOM 858 C CA . LEU A 1 107 ? -6.751 8.506 43.241 1.00 82.06 107 LEU A CA 1
ATOM 859 C C . LEU A 1 107 ? -7.078 9.993 43.004 1.00 82.06 107 LEU A C 1
ATOM 861 O O . LEU A 1 107 ? -6.268 10.720 42.434 1.00 82.06 107 LEU A O 1
ATOM 865 N N . GLY A 1 108 ? -8.259 10.452 43.436 1.00 80.50 108 GLY A N 1
ATOM 866 C CA . GLY A 1 108 ? -8.742 11.820 43.231 1.00 80.50 108 GLY A CA 1
ATOM 867 C C . GLY A 1 108 ? -9.525 12.032 41.930 1.00 80.50 108 GLY A C 1
ATOM 868 O O . GLY A 1 108 ? -9.769 13.176 41.551 1.00 80.50 108 GLY A O 1
ATOM 869 N N . GLY A 1 109 ? -9.917 10.956 41.239 1.00 82.12 109 GLY A N 1
ATOM 870 C CA . GLY A 1 109 ? -10.745 11.018 40.033 1.00 82.12 109 GLY A CA 1
ATOM 871 C C . GLY A 1 109 ? -12.216 11.377 40.298 1.00 82.12 109 GLY A C 1
ATOM 872 O O . GLY A 1 109 ? -12.738 11.219 41.403 1.00 82.12 109 GLY A O 1
ATOM 873 N N . ASP A 1 110 ? -12.921 11.842 39.263 1.00 87.44 110 ASP A N 1
ATOM 874 C CA . ASP A 1 110 ? -14.364 12.104 39.340 1.00 87.44 110 ASP A CA 1
ATOM 875 C C . ASP A 1 110 ? -15.153 10.784 39.322 1.00 87.44 110 ASP A C 1
ATOM 877 O O . ASP A 1 110 ? -15.142 10.037 38.341 1.00 87.44 110 ASP A O 1
ATOM 881 N N . ARG A 1 111 ? -15.917 10.526 40.389 1.00 87.88 111 ARG A N 1
ATOM 882 C CA . ARG A 1 111 ? -16.800 9.355 40.494 1.00 87.88 111 ARG A CA 1
ATOM 883 C C . ARG A 1 111 ? -17.781 9.261 39.322 1.00 87.88 111 ARG A C 1
ATOM 885 O O . ARG A 1 111 ? -18.067 8.161 38.853 1.00 87.88 111 ARG A O 1
ATOM 892 N N . ASN A 1 112 ? -18.291 10.390 38.827 1.00 88.12 112 ASN A N 1
ATOM 893 C CA . ASN A 1 112 ? -19.218 10.389 37.695 1.00 88.12 112 ASN A CA 1
ATOM 894 C C . ASN A 1 112 ? -18.510 10.063 36.373 1.00 88.12 112 ASN A C 1
ATOM 896 O O . ASN A 1 112 ? -19.116 9.467 35.482 1.00 88.12 112 ASN A O 1
ATOM 900 N N . ALA A 1 113 ? -17.243 10.451 36.216 1.00 84.69 113 ALA A N 1
ATOM 901 C CA . ALA A 1 113 ? -16.417 10.034 35.085 1.00 84.69 113 ALA A CA 1
ATOM 902 C C . ALA A 1 113 ? -16.173 8.519 35.116 1.00 84.69 113 ALA A C 1
ATOM 904 O O . ALA A 1 113 ? -16.450 7.846 34.126 1.00 84.69 113 ALA A O 1
ATOM 905 N N . PHE A 1 114 ? -15.817 7.969 36.279 1.00 89.00 114 PHE A N 1
ATOM 906 C CA . PHE A 1 114 ? -15.609 6.530 36.450 1.00 89.00 114 PHE A CA 1
ATOM 907 C C . PHE A 1 114 ? -16.863 5.694 36.130 1.00 89.00 114 PHE A C 1
ATOM 909 O O . PHE A 1 114 ? -16.784 4.697 35.416 1.00 89.00 114 PHE A O 1
ATOM 916 N N . LEU A 1 115 ? -18.047 6.120 36.587 1.00 90.00 115 LEU A N 1
ATOM 917 C CA . LEU A 1 115 ? -19.302 5.421 36.275 1.00 90.00 115 LEU A CA 1
ATOM 918 C C . LEU A 1 115 ? -19.645 5.461 34.778 1.00 90.00 115 LEU A C 1
ATOM 920 O O . LEU A 1 115 ? -20.155 4.482 34.234 1.00 90.00 115 LEU A O 1
ATOM 924 N N . ARG A 1 116 ? -19.355 6.578 34.096 1.00 89.94 116 ARG A N 1
ATOM 925 C CA . ARG A 1 116 ? -19.516 6.682 32.636 1.00 89.94 116 ARG A CA 1
ATOM 926 C C . ARG A 1 116 ? -18.563 5.737 31.911 1.00 89.94 116 ARG A C 1
ATOM 928 O O . ARG A 1 116 ? -19.010 5.001 31.040 1.00 89.94 116 ARG A O 1
ATOM 935 N N . LEU A 1 117 ? -17.300 5.700 32.332 1.00 90.19 117 LEU A N 1
ATOM 936 C CA . LEU A 1 117 ? -16.289 4.791 31.799 1.00 90.19 117 LEU A CA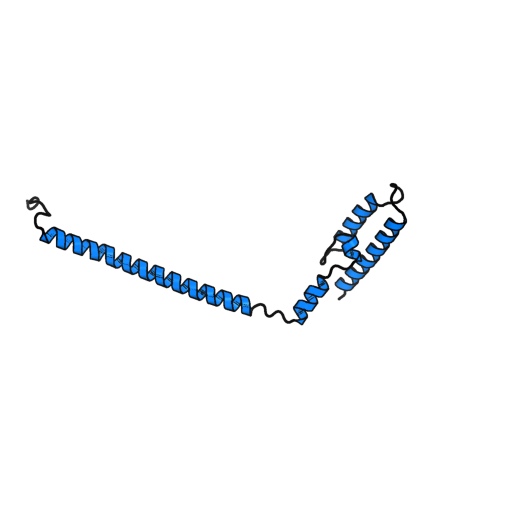 1
ATOM 937 C C . LEU A 1 117 ? -16.706 3.319 31.938 1.00 90.19 117 LEU A C 1
ATOM 939 O O . LEU A 1 117 ? -16.559 2.542 30.996 1.00 90.19 117 LEU A O 1
ATOM 943 N N . GLN A 1 118 ? -17.244 2.935 33.099 1.00 91.12 118 GLN A N 1
ATOM 944 C CA . GLN A 1 118 ? -17.717 1.573 33.343 1.00 91.12 118 GLN A CA 1
ATOM 945 C C . GLN A 1 118 ? -18.899 1.208 32.434 1.00 91.12 118 GLN A C 1
ATOM 947 O O . GLN A 1 118 ? -18.902 0.135 31.832 1.00 91.12 118 GLN A O 1
ATOM 952 N N . ARG A 1 119 ? -19.869 2.116 32.275 1.00 92.12 119 ARG A N 1
ATOM 953 C CA . ARG A 1 119 ? -20.996 1.909 31.357 1.00 92.12 119 ARG A CA 1
ATOM 954 C C . ARG A 1 119 ? -20.524 1.749 29.910 1.00 92.12 119 ARG A C 1
ATOM 956 O O . ARG A 1 119 ? -20.957 0.828 29.224 1.00 92.12 119 ARG A O 1
ATOM 963 N N . ASP A 1 120 ? -19.610 2.606 29.459 1.00 91.62 120 ASP A N 1
ATOM 964 C CA . ASP A 1 120 ? -19.076 2.548 28.096 1.00 91.62 120 ASP A CA 1
ATOM 965 C C . ASP A 1 120 ? -18.294 1.238 27.858 1.00 91.62 120 ASP A C 1
ATOM 967 O O . ASP A 1 120 ? -18.336 0.680 26.761 1.00 91.62 120 ASP A O 1
ATOM 971 N N . PHE A 1 121 ? -17.624 0.700 28.886 1.00 92.81 121 PHE A N 1
ATOM 972 C CA . PHE A 1 121 ? -16.964 -0.609 28.827 1.00 92.81 121 PHE A CA 1
ATOM 973 C C . PHE A 1 121 ? -17.965 -1.762 28.652 1.00 92.81 121 PHE A C 1
ATOM 975 O O . PHE A 1 121 ? -17.763 -2.630 27.801 1.00 92.81 121 PHE A O 1
ATOM 982 N N . GLU A 1 122 ? -19.055 -1.769 29.422 1.00 93.19 122 GLU A N 1
ATOM 983 C CA . GLU A 1 122 ? -20.110 -2.787 29.322 1.00 93.19 122 GLU A CA 1
ATOM 984 C C . GLU A 1 122 ? -20.797 -2.757 27.943 1.00 93.19 122 GLU A C 1
ATOM 986 O O . GLU A 1 122 ? -20.983 -3.799 27.304 1.00 93.19 122 GLU A O 1
ATOM 991 N N . GLU A 1 123 ? -21.094 -1.560 27.429 1.00 90.88 123 GLU A N 1
ATOM 992 C CA . GLU A 1 123 ? -21.627 -1.372 26.074 1.00 90.88 123 GLU A CA 1
ATOM 993 C C . GLU A 1 123 ? -20.643 -1.845 24.990 1.00 90.88 123 GLU A C 1
ATOM 995 O O . GLU A 1 123 ? -21.040 -2.476 24.009 1.00 90.88 123 GLU A O 1
ATOM 1000 N N . ALA A 1 124 ? -19.346 -1.575 25.146 1.00 89.94 124 ALA A N 1
ATOM 1001 C CA . ALA A 1 124 ? -18.334 -2.035 24.198 1.00 89.94 124 ALA A CA 1
ATOM 1002 C C . ALA A 1 124 ? -18.188 -3.568 24.205 1.00 89.94 124 ALA A C 1
ATOM 1004 O O . ALA A 1 124 ? -18.063 -4.178 23.140 1.00 89.94 124 ALA A O 1
ATOM 1005 N N . ARG A 1 125 ? -18.249 -4.207 25.382 1.00 90.81 125 ARG A N 1
ATOM 1006 C CA . ARG A 1 125 ? -18.140 -5.669 25.507 1.00 90.81 125 ARG A CA 1
ATOM 1007 C C . ARG A 1 125 ? -19.325 -6.386 24.864 1.00 90.81 125 ARG A C 1
ATOM 1009 O O . ARG A 1 125 ? -19.125 -7.306 24.076 1.00 90.81 125 ARG A O 1
ATOM 1016 N N . THR A 1 126 ? -20.546 -5.931 25.146 1.00 90.06 126 THR A N 1
ATOM 1017 C CA . THR A 1 126 ? -21.771 -6.495 24.549 1.00 90.06 126 THR A CA 1
ATOM 1018 C C . THR A 1 126 ? -21.781 -6.353 23.026 1.00 90.06 126 THR A C 1
ATOM 1020 O O . THR A 1 126 ? -22.164 -7.283 22.314 1.00 90.06 126 THR A O 1
ATOM 1023 N N . LEU A 1 127 ? -21.278 -5.231 22.501 1.00 87.69 127 LEU A N 1
ATOM 1024 C CA . LEU A 1 127 ? -21.114 -5.033 21.064 1.00 87.69 127 LEU A CA 1
ATOM 1025 C C . LEU A 1 127 ? -20.128 -6.041 20.459 1.00 87.69 127 LEU A C 1
ATOM 1027 O O . LEU A 1 127 ? -20.452 -6.662 19.446 1.00 87.69 127 LEU A O 1
ATOM 1031 N N . LEU A 1 128 ? -18.957 -6.244 21.069 1.00 87.12 128 LEU A N 1
ATOM 1032 C CA . LEU A 1 128 ? -17.973 -7.222 20.588 1.00 87.12 128 LEU A CA 1
ATOM 1033 C C . LEU A 1 128 ? -18.504 -8.660 20.642 1.00 87.12 128 LEU A C 1
ATOM 1035 O O . LEU A 1 128 ? -18.294 -9.418 19.696 1.00 87.12 128 LEU A O 1
ATOM 1039 N N . GLU A 1 129 ? -19.241 -9.023 21.693 1.00 87.25 129 GLU A N 1
ATOM 1040 C CA . GLU A 1 129 ? -19.922 -10.321 21.787 1.00 87.25 129 GLU A CA 1
ATOM 1041 C C . GLU A 1 129 ? -20.949 -10.500 20.657 1.00 87.25 129 GLU A C 1
ATOM 1043 O O . GLU A 1 129 ? -20.972 -11.548 20.009 1.00 87.25 129 GLU A O 1
ATOM 1048 N N . SER A 1 130 ? -21.748 -9.469 20.360 1.00 85.69 130 SER A N 1
ATOM 1049 C CA . SER A 1 130 ? -22.721 -9.517 19.260 1.00 85.69 130 SER A CA 1
ATOM 1050 C C . SER A 1 130 ? -22.058 -9.680 17.888 1.00 85.69 130 SER A C 1
ATOM 1052 O O . SER A 1 130 ? -22.558 -10.434 17.061 1.00 85.69 130 SER A O 1
ATOM 1054 N N . LEU A 1 131 ? -20.908 -9.031 17.661 1.00 82.38 131 LEU A N 1
ATOM 1055 C CA . LEU A 1 131 ? -20.144 -9.141 16.415 1.00 82.38 131 LEU A CA 1
ATOM 1056 C C . LEU A 1 131 ? -19.424 -10.483 16.270 1.00 82.38 131 LEU A C 1
ATOM 1058 O O . LEU A 1 131 ? -19.150 -10.894 15.149 1.00 82.38 131 LEU A O 1
ATOM 1062 N N . ARG A 1 132 ? -19.088 -11.148 17.381 1.00 80.38 132 ARG A N 1
ATOM 1063 C CA . ARG A 1 132 ? -18.493 -12.491 17.365 1.00 80.38 132 ARG A CA 1
ATOM 1064 C C . ARG A 1 132 ? -19.522 -13.568 17.019 1.00 80.38 132 ARG A C 1
ATOM 1066 O O . ARG A 1 132 ? -19.161 -14.569 16.411 1.00 80.38 132 ARG A O 1
ATOM 1073 N N . ASN A 1 133 ? -20.771 -13.370 17.436 1.00 78.00 133 ASN A N 1
ATOM 1074 C CA . ASN A 1 133 ? -21.858 -14.334 17.261 1.00 78.00 133 ASN A CA 1
ATOM 1075 C C . ASN A 1 133 ? -22.675 -14.119 15.967 1.00 78.00 133 ASN A C 1
ATOM 1077 O O . ASN A 1 133 ? -23.615 -14.877 15.731 1.00 78.00 133 ASN A O 1
ATOM 1081 N N . ALA A 1 134 ? -22.354 -13.089 15.175 1.00 64.19 134 ALA A N 1
ATOM 1082 C CA . ALA A 1 134 ? -23.022 -12.719 13.922 1.00 64.19 134 ALA A CA 1
ATOM 1083 C C . ALA A 1 134 ? -22.173 -13.079 12.698 1.00 64.19 134 ALA A C 1
ATOM 1085 O O . ALA A 1 134 ? -22.761 -13.582 11.716 1.00 64.19 134 ALA A O 1
#

InterPro domains:
  IPR036869 Chaperone J-domain superfamily [G3DSA:1.10.287.110] (69-134)
  IPR036869 Chaperone J-domain superfamily [SSF46565] (76-122)

Foldseek 3Di:
DPDDDDPPDDPVSVVVVVVVCCCVVVVVVVVVVVVVVVVVVVVVVVVVVVVVVVVVVPPPPVVNVVVVVVQQPADPLCVLLVDTPPDDPVSLVVSLVVVCVVQPVVVVHDPVVNVVNVVSSVVVVVVNVVVVVD

Secondary structure (DSSP, 8-state):
----S-SS-SHHHHHHHHHHHHHHHHHHHHHHHHHHHHHHHHHHHHHHHHHHHHHHTT---HHHHHHHHHHHS--HHHHTTT--SS--HHHHHHHHHHHHHHH-GGGT--HHHHHHHHHHHHHHHHHHHHHH--

Mean predicted aligned error: 15.76 Å

Sequence (134 aa):
MLLADGWPSTPADYWTLGVYVLVVVGVPLVGFILMVSDVRAHYRRLKRALVLVSNYTVQIPAWVAHESRRRQRTPKCLAAFDLKLPCSESDLLHAYRQRVKNEHPDLGGDRNAFLRLQRDFEEARTLLESLRNA